Protein AF-A0A7X9C5S0-F1 (afdb_monomer)

Solvent-accessible surface area (backbone atoms only — not comparable to full-atom values): 3322 Å² total; per-residue (Å²): 140,76,92,84,69,85,63,48,77,53,77,58,68,69,59,47,63,74,33,54,75,47,76,50,95,61,68,42,68,50,99,83,77,51,71,52,46,52,72,42,61,76,72,78,51,76,47,69,127

Mean predicted aligned error: 3.77 Å

pLDDT: mean 94.7, std 4.84, range [71.19, 98.19]

Secondary structure (DSSP, 8-state):
-----S-EEE--HHHHHHTEEEE-S--EE-TTS-EE--EEES--EEE--

Sequence (49 aa):
KRPVNQITIAGNFFDTLKNIEEVGNDLKFNMSLVGSPSIKIKNIAVAGE

Structure (mmCIF, N/CA/C/O backbone):
data_AF-A0A7X9C5S0-F1
#
_entry.id   AF-A0A7X9C5S0-F1
#
loop_
_atom_site.group_PDB
_atom_site.id
_atom_site.type_symbol
_atom_site.label_atom_id
_atom_site.label_alt_id
_atom_site.label_comp_id
_atom_site.label_asym_id
_atom_site.label_entity_id
_atom_site.label_seq_id
_atom_site.pdbx_PDB_ins_code
_atom_site.Cartn_x
_atom_site.Cartn_y
_atom_site.Cartn_z
_atom_site.occupancy
_atom_site.B_iso_or_equiv
_atom_site.auth_seq_id
_atom_site.auth_comp_id
_atom_site.auth_asym_id
_atom_site.auth_atom_id
_atom_site.pdbx_PDB_model_num
ATOM 1 N N . LYS A 1 1 ? -20.907 -10.743 0.867 1.00 75.56 1 LYS A N 1
ATOM 2 C CA . LYS A 1 1 ? -19.859 -9.800 0.398 1.00 75.56 1 LYS A CA 1
ATOM 3 C C . LYS A 1 1 ? -20.542 -8.712 -0.414 1.00 75.56 1 LYS A C 1
ATOM 5 O O . LYS A 1 1 ? -21.317 -9.067 -1.291 1.00 75.56 1 LYS A O 1
ATOM 10 N N . ARG A 1 2 ? -20.293 -7.437 -0.105 1.00 92.75 2 ARG A N 1
ATOM 11 C CA . ARG A 1 2 ? -20.769 -6.285 -0.888 1.00 92.75 2 ARG A CA 1
ATOM 12 C C . ARG A 1 2 ? -19.561 -5.461 -1.350 1.00 92.75 2 ARG A C 1
ATOM 14 O O . ARG A 1 2 ? -18.553 -5.494 -0.643 1.00 92.75 2 ARG A O 1
ATOM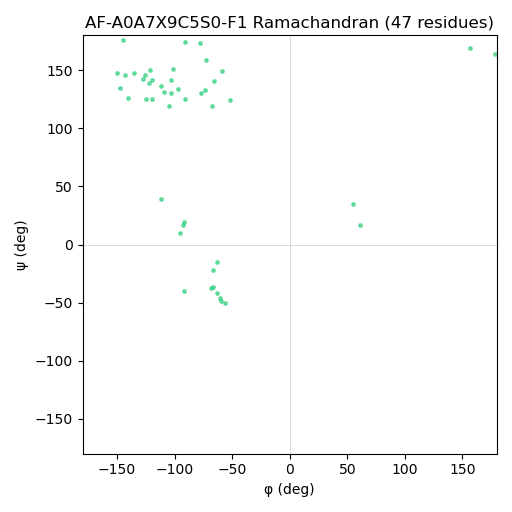 21 N N . PRO A 1 3 ? -19.623 -4.777 -2.502 1.00 94.25 3 PRO A N 1
ATOM 22 C CA . PRO A 1 3 ? -18.589 -3.819 -2.883 1.00 94.25 3 PRO A CA 1
ATOM 23 C C . PRO A 1 3 ? -18.464 -2.708 -1.827 1.00 94.25 3 PRO A C 1
ATOM 25 O O . PRO A 1 3 ? -19.445 -2.365 -1.162 1.00 94.25 3 PRO A O 1
ATOM 28 N N . VAL A 1 4 ? -17.252 -2.174 -1.676 1.00 93.25 4 VAL A N 1
ATOM 29 C CA . VAL A 1 4 ? -16.916 -1.076 -0.756 1.00 93.25 4 VAL A CA 1
ATOM 30 C C . VAL A 1 4 ? -16.314 0.060 -1.576 1.00 93.25 4 VAL A C 1
ATOM 32 O O . VAL A 1 4 ? -15.547 -0.184 -2.507 1.00 93.25 4 VAL A O 1
ATOM 35 N N . ASN A 1 5 ? -16.685 1.292 -1.255 1.00 94.25 5 ASN A N 1
ATOM 36 C CA . ASN A 1 5 ? -16.205 2.517 -1.886 1.00 94.25 5 ASN A CA 1
ATOM 37 C C . ASN A 1 5 ? -16.105 3.633 -0.830 1.00 94.25 5 ASN A C 1
ATOM 39 O O . ASN A 1 5 ? -16.460 3.414 0.321 1.00 94.25 5 ASN A O 1
ATOM 43 N N . GLN A 1 6 ? -15.604 4.812 -1.219 1.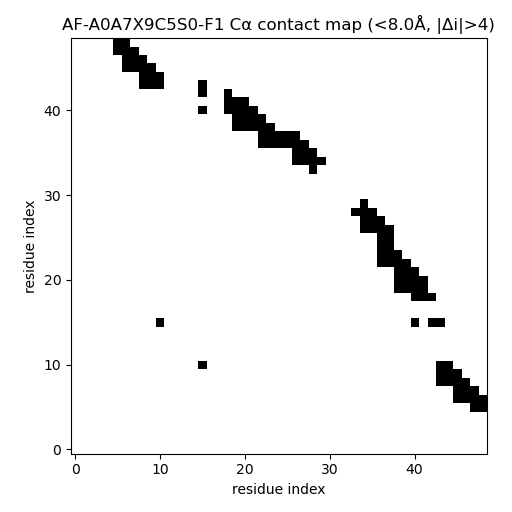00 94.31 6 GLN A N 1
A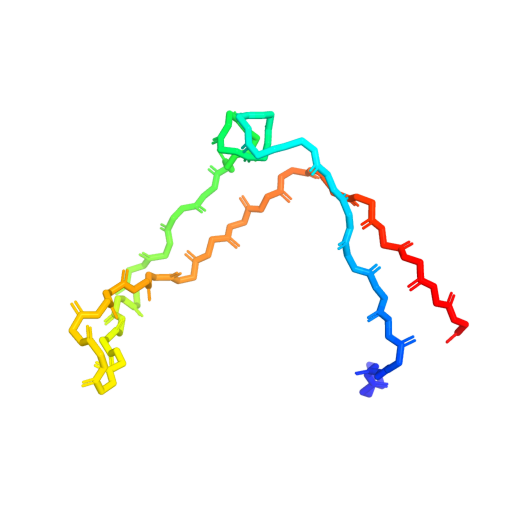TOM 44 C CA . GLN A 1 6 ? -15.520 6.006 -0.354 1.00 94.31 6 GLN A CA 1
ATOM 45 C C . GLN A 1 6 ? -14.769 5.794 0.976 1.00 94.31 6 GLN A C 1
ATOM 47 O O . GLN A 1 6 ? -15.089 6.406 1.990 1.00 94.31 6 GLN A O 1
ATOM 52 N N . ILE A 1 7 ? -13.735 4.951 0.956 1.00 96.06 7 ILE A N 1
ATOM 53 C CA . ILE A 1 7 ? -12.840 4.748 2.097 1.00 96.06 7 ILE A CA 1
ATOM 54 C C . ILE A 1 7 ? -11.529 5.510 1.907 1.00 96.06 7 ILE A C 1
ATOM 56 O O . ILE A 1 7 ? -11.051 5.687 0.786 1.00 96.06 7 ILE A O 1
ATOM 60 N N . THR A 1 8 ? -10.920 5.908 3.018 1.00 95.88 8 THR A N 1
ATOM 61 C CA . THR A 1 8 ? -9.551 6.424 3.087 1.00 95.88 8 THR A CA 1
ATOM 62 C C . THR A 1 8 ? -8.677 5.433 3.837 1.00 95.88 8 THR A C 1
ATOM 64 O O . THR A 1 8 ? -9.066 4.917 4.885 1.00 95.88 8 THR A O 1
ATOM 67 N N . ILE A 1 9 ? -7.480 5.187 3.314 1.00 95.25 9 ILE A N 1
ATOM 68 C CA . ILE A 1 9 ? -6.460 4.364 3.963 1.00 95.25 9 ILE A CA 1
ATOM 69 C C . ILE A 1 9 ? -5.336 5.288 4.427 1.00 95.25 9 ILE A C 1
ATOM 71 O O . ILE A 1 9 ? -4.860 6.113 3.647 1.00 95.25 9 ILE A O 1
ATOM 75 N N . ALA A 1 10 ? -4.908 5.153 5.682 1.00 95.19 10 ALA A N 1
ATOM 76 C CA . ALA A 1 10 ? -3.843 5.967 6.261 1.00 95.19 10 ALA A CA 1
ATOM 77 C C . ALA A 1 10 ? -2.850 5.114 7.064 1.00 95.19 10 ALA A C 1
ATOM 79 O O . ALA A 1 10 ? -3.213 4.119 7.692 1.00 95.19 10 ALA A O 1
ATOM 80 N N . GLY A 1 11 ? -1.581 5.522 7.064 1.00 93.38 11 GLY A N 1
ATOM 81 C CA . GLY A 1 11 ? -0.528 4.849 7.819 1.00 93.38 11 GLY A CA 1
ATOM 82 C C . GLY A 1 11 ? 0.841 5.492 7.627 1.00 93.38 11 GLY A C 1
ATOM 83 O O . GLY A 1 11 ? 1.060 6.264 6.694 1.00 93.38 11 GLY A O 1
ATOM 84 N N . ASN A 1 12 ? 1.777 5.160 8.516 1.00 96.00 12 ASN A N 1
ATOM 85 C CA . ASN A 1 12 ? 3.183 5.484 8.309 1.00 96.00 12 ASN A CA 1
ATOM 86 C C . ASN A 1 12 ? 3.767 4.559 7.230 1.00 96.00 12 ASN A C 1
ATOM 88 O O . ASN A 1 12 ? 3.573 3.341 7.274 1.00 96.00 12 ASN A O 1
ATOM 92 N N . PHE A 1 13 ? 4.498 5.126 6.272 1.00 95.50 13 PHE A N 1
ATOM 93 C CA . PHE A 1 13 ? 5.038 4.372 5.141 1.00 95.50 13 PHE A CA 1
ATOM 94 C C . PHE A 1 13 ? 5.981 3.237 5.573 1.00 95.50 13 PHE A C 1
ATOM 96 O O . PHE A 1 13 ? 5.805 2.094 5.156 1.00 95.50 13 PHE A O 1
ATOM 103 N N . PHE A 1 14 ? 6.941 3.515 6.459 1.00 96.88 14 PHE A N 1
ATOM 104 C CA . PHE A 1 14 ? 7.915 2.514 6.902 1.00 96.88 14 PHE A CA 1
ATOM 105 C C . PHE A 1 14 ? 7.277 1.415 7.745 1.00 96.88 14 PHE A C 1
ATOM 107 O O . PHE A 1 14 ? 7.648 0.248 7.621 1.00 96.88 14 PHE A O 1
ATOM 114 N N . ASP A 1 15 ? 6.310 1.763 8.591 1.00 96.31 15 ASP A N 1
ATOM 115 C CA . ASP A 1 15 ? 5.578 0.766 9.374 1.00 96.31 15 ASP A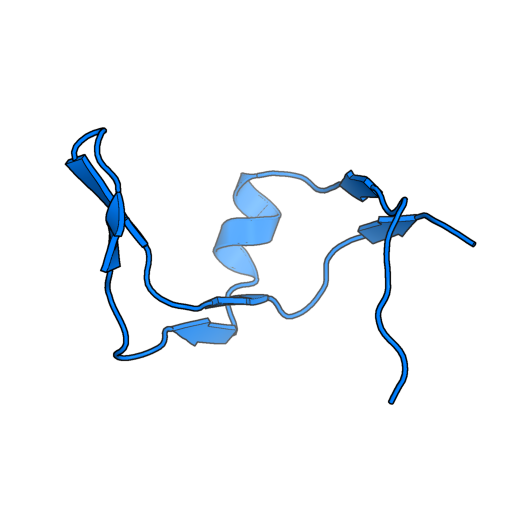 CA 1
ATOM 116 C C . ASP A 1 15 ? 4.722 -0.125 8.480 1.00 96.31 15 ASP A C 1
ATOM 118 O O . ASP A 1 15 ? 4.662 -1.332 8.695 1.00 96.31 15 ASP A O 1
ATOM 122 N N . THR A 1 16 ? 4.134 0.437 7.424 1.00 95.81 16 THR A N 1
ATOM 123 C CA . THR A 1 16 ? 3.379 -0.333 6.431 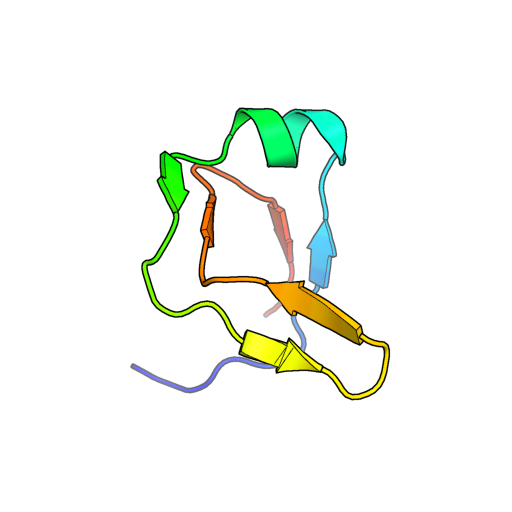1.00 95.81 16 THR A CA 1
ATOM 124 C C . THR A 1 16 ? 4.267 -1.372 5.745 1.00 95.81 16 THR A C 1
ATOM 126 O O . THR A 1 16 ? 3.884 -2.536 5.666 1.00 95.81 16 THR A O 1
ATOM 129 N N . LEU A 1 17 ? 5.479 -0.987 5.325 1.00 96.31 17 LEU A N 1
ATOM 130 C CA . LEU A 1 17 ? 6.442 -1.914 4.717 1.00 96.31 17 LEU A CA 1
ATOM 131 C C . LEU A 1 17 ? 6.889 -3.016 5.687 1.00 96.31 17 LEU A C 1
ATOM 133 O O . LEU A 1 17 ? 6.966 -4.180 5.302 1.00 96.31 17 LEU A O 1
ATOM 137 N N . LYS A 1 18 ? 7.150 -2.669 6.954 1.00 96.38 18 LYS A N 1
ATOM 138 C CA . LYS A 1 18 ? 7.520 -3.642 7.999 1.00 96.38 18 LYS A CA 1
ATOM 139 C C . LYS A 1 18 ? 6.382 -4.608 8.356 1.00 96.38 18 LYS A C 1
ATOM 141 O O . LYS A 1 18 ? 6.652 -5.677 8.890 1.00 96.38 18 LYS A O 1
ATOM 146 N N . ASN A 1 19 ? 5.132 -4.241 8.072 1.00 96.94 19 ASN A N 1
ATOM 147 C CA . ASN A 1 19 ? 3.937 -5.035 8.368 1.00 96.94 19 ASN A CA 1
ATOM 148 C C . ASN A 1 19 ? 3.453 -5.901 7.190 1.00 96.94 19 ASN A C 1
ATOM 150 O O . ASN A 1 19 ? 2.346 -6.441 7.261 1.00 96.94 19 ASN A O 1
ATOM 154 N N . ILE A 1 20 ? 4.230 -6.034 6.110 1.00 97.38 20 ILE A N 1
ATOM 155 C CA . ILE A 1 20 ? 3.913 -6.969 5.021 1.00 97.38 20 ILE A CA 1
ATOM 156 C C . ILE A 1 20 ? 4.053 -8.404 5.549 1.00 97.38 20 ILE A C 1
ATOM 158 O O . ILE A 1 20 ? 5.131 -8.809 5.975 1.00 97.38 20 ILE A O 1
ATOM 162 N N . GLU A 1 21 ? 2.964 -9.171 5.519 1.00 98.12 21 GLU A N 1
ATOM 163 C CA . GLU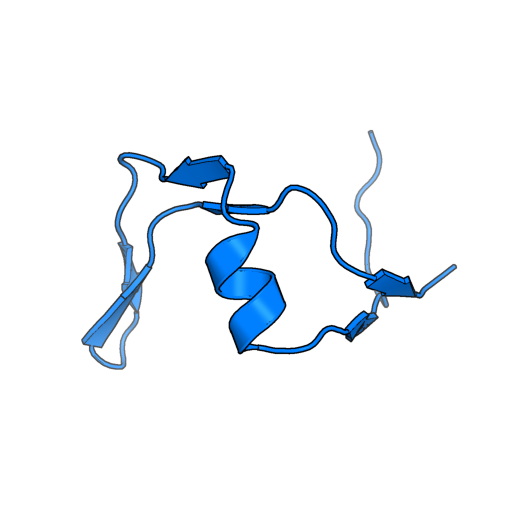 A 1 21 ? 2.943 -10.579 5.939 1.00 98.12 21 GLU A CA 1
ATOM 164 C C . GLU A 1 21 ? 3.217 -11.531 4.776 1.00 98.12 21 GLU A C 1
ATOM 166 O O . GLU A 1 21 ? 3.909 -12.531 4.941 1.00 98.12 21 GLU A O 1
ATOM 171 N N . GLU A 1 22 ? 2.666 -11.231 3.598 1.00 98.19 22 GLU A N 1
ATOM 172 C CA . GLU A 1 22 ? 2.754 -12.094 2.420 1.00 98.19 22 GLU A CA 1
ATOM 173 C C . GLU A 1 22 ? 2.894 -11.252 1.147 1.00 98.19 22 GLU A C 1
ATOM 175 O O . GLU A 1 22 ? 2.312 -10.167 1.024 1.00 98.19 22 GLU A O 1
ATOM 180 N N . VAL A 1 23 ? 3.650 -11.788 0.188 1.00 98.12 23 VAL A N 1
ATOM 181 C CA . VAL A 1 23 ? 3.849 -11.222 -1.150 1.00 98.12 23 VAL A CA 1
ATOM 182 C C . VAL A 1 23 ? 3.355 -12.239 -2.175 1.00 98.12 23 VAL A C 1
ATOM 184 O O . VAL A 1 23 ? 3.773 -13.397 -2.157 1.00 98.12 23 VAL A O 1
ATOM 187 N N . GLY A 1 24 ? 2.452 -11.811 -3.053 1.00 98.12 24 GLY A N 1
ATOM 188 C CA . GLY A 1 24 ? 1.871 -12.640 -4.103 1.00 98.12 24 GLY A CA 1
ATOM 189 C C . GLY A 1 24 ? 2.845 -12.945 -5.243 1.00 98.12 24 GLY A C 1
ATOM 190 O O . GLY A 1 24 ? 3.815 -12.226 -5.483 1.00 98.12 24 GLY A O 1
ATOM 191 N N . ASN A 1 25 ? 2.555 -14.010 -5.989 1.00 97.88 25 ASN A N 1
ATOM 192 C CA . ASN A 1 25 ? 3.283 -14.409 -7.199 1.00 97.88 25 ASN A CA 1
ATOM 193 C C . ASN A 1 25 ? 2.680 -13.810 -8.490 1.00 97.88 25 ASN A C 1
ATOM 195 O O . ASN A 1 25 ? 2.923 -14.313 -9.584 1.00 97.88 25 ASN A O 1
ATOM 199 N N . ASP A 1 26 ? 1.889 -12.744 -8.368 1.00 97.75 26 ASP A N 1
ATOM 200 C CA . ASP A 1 26 ? 1.054 -12.142 -9.411 1.00 97.75 26 ASP A CA 1
ATOM 201 C C . ASP A 1 26 ? 1.544 -10.747 -9.834 1.00 97.75 26 ASP A C 1
ATOM 203 O O . ASP A 1 26 ? 0.748 -9.836 -10.073 1.00 97.75 26 ASP A O 1
ATOM 207 N N . LEU A 1 27 ? 2.867 -10.576 -9.926 1.00 96.88 27 LEU A N 1
ATOM 208 C CA . LEU A 1 27 ? 3.510 -9.320 -10.313 1.00 96.88 27 LEU A CA 1
ATOM 209 C C . LEU A 1 27 ? 2.935 -8.768 -11.628 1.00 96.88 27 LEU A C 1
ATOM 211 O O . LEU A 1 27 ? 2.984 -9.422 -12.671 1.00 96.88 27 LEU A O 1
ATOM 215 N N . LYS A 1 28 ? 2.450 -7.525 -11.585 1.00 96.50 28 LYS A N 1
ATOM 216 C CA . LYS A 1 28 ? 1.982 -6.775 -12.758 1.00 96.50 28 LYS A CA 1
ATOM 217 C C . LYS A 1 28 ? 2.698 -5.439 -12.846 1.00 96.50 28 LYS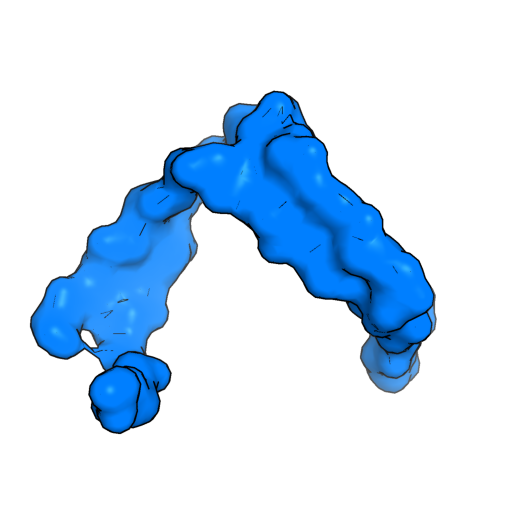 A C 1
ATOM 219 O O . LYS A 1 28 ? 2.978 -4.820 -11.825 1.00 96.50 28 LYS A O 1
ATOM 224 N N . PHE A 1 29 ? 2.944 -4.986 -14.070 1.00 96.25 29 PHE A N 1
ATOM 225 C CA . PHE A 1 29 ? 3.499 -3.665 -14.353 1.00 96.25 29 PHE A CA 1
ATOM 226 C C . PHE A 1 29 ? 2.400 -2.721 -14.832 1.00 96.25 29 PHE A C 1
ATOM 228 O O . PHE A 1 29 ? 1.511 -3.124 -15.584 1.00 96.25 29 PHE A O 1
ATOM 235 N N . ASN A 1 30 ? 2.462 -1.463 -14.402 1.00 92.31 30 ASN A N 1
ATOM 236 C CA . ASN A 1 30 ? 1.630 -0.397 -14.949 1.00 92.31 30 ASN A CA 1
ATOM 237 C C . ASN A 1 30 ? 2.334 0.313 -16.123 1.00 92.31 30 ASN A C 1
ATOM 239 O O . ASN A 1 30 ? 3.504 0.067 -16.417 1.00 92.31 30 ASN A O 1
ATOM 243 N N . MET A 1 31 ? 1.620 1.226 -16.791 1.00 92.06 31 MET A N 1
ATOM 244 C CA . MET A 1 31 ? 2.161 1.997 -17.923 1.00 92.06 31 MET A CA 1
ATOM 245 C C . MET A 1 31 ? 3.338 2.916 -17.546 1.00 92.06 31 MET A C 1
ATOM 247 O O . MET A 1 31 ? 4.069 3.354 -18.427 1.00 92.06 31 MET A O 1
ATOM 251 N N . SER A 1 32 ? 3.554 3.173 -16.254 1.00 93.38 32 SER A N 1
ATOM 252 C CA . SER A 1 32 ? 4.664 3.977 -15.728 1.00 93.38 32 SER A CA 1
ATOM 253 C C . SER A 1 32 ? 5.891 3.135 -15.354 1.00 93.38 32 SER A C 1
ATOM 255 O O . SER A 1 32 ? 6.746 3.609 -14.611 1.00 93.38 32 SER A O 1
ATOM 257 N N . LEU A 1 33 ? 5.973 1.886 -15.833 1.00 92.06 33 LEU A N 1
ATOM 258 C CA . LEU A 1 33 ? 7.060 0.934 -15.560 1.00 92.06 33 LEU A CA 1
ATOM 259 C C . LEU A 1 33 ? 7.229 0.564 -14.074 1.00 92.06 33 LEU A C 1
ATOM 261 O O . LEU A 1 33 ? 8.252 -0.000 -13.688 1.00 92.06 33 LEU A O 1
ATOM 265 N N . VAL A 1 34 ? 6.221 0.823 -13.236 1.00 95.62 34 VAL A N 1
ATOM 266 C CA . VAL A 1 34 ? 6.207 0.379 -11.837 1.00 95.62 34 VAL A CA 1
ATOM 267 C C . VAL A 1 34 ? 5.533 -0.985 -11.759 1.00 95.62 34 VAL A C 1
ATOM 269 O O . VAL A 1 34 ? 4.401 -1.157 -12.218 1.00 95.62 34 VAL A O 1
ATOM 272 N N . GLY A 1 35 ? 6.245 -1.951 -11.179 1.00 95.19 35 GLY A N 1
ATOM 273 C CA . GLY A 1 35 ? 5.750 -3.294 -10.907 1.00 95.19 35 GLY A CA 1
ATOM 274 C C . GLY A 1 35 ? 5.256 -3.428 -9.471 1.00 95.19 35 GLY A C 1
ATOM 275 O O . GLY A 1 35 ? 5.949 -3.021 -8.540 1.00 95.19 35 GLY A O 1
ATOM 276 N N . SER A 1 36 ? 4.085 -4.028 -9.282 1.00 96.12 36 SER A N 1
ATOM 277 C CA . SER A 1 36 ? 3.579 -4.388 -7.957 1.00 96.12 36 SER A CA 1
ATOM 278 C C . SER A 1 36 ? 2.892 -5.756 -7.995 1.00 96.12 36 SER A C 1
ATOM 280 O O . SER A 1 36 ? 1.992 -5.945 -8.822 1.00 96.12 36 SER A O 1
ATOM 282 N N . PRO A 1 37 ? 3.283 -6.711 -7.136 1.00 97.50 37 PRO A N 1
ATOM 283 C CA . PRO A 1 37 ? 2.463 -7.880 -6.846 1.00 97.50 37 PRO A CA 1
ATOM 284 C C . PRO A 1 37 ? 1.341 -7.509 -5.866 1.00 97.50 37 PRO A C 1
ATOM 286 O O . PRO A 1 37 ? 1.325 -6.410 -5.302 1.00 97.50 37 PRO A O 1
ATOM 289 N N . SER A 1 38 ? 0.426 -8.442 -5.615 1.00 97.75 38 SER A N 1
ATOM 290 C CA . SER A 1 38 ? -0.473 -8.332 -4.468 1.00 97.75 38 SER A CA 1
ATOM 291 C C . SER A 1 38 ? 0.321 -8.442 -3.159 1.00 97.75 38 SER A C 1
ATOM 293 O O . SER A 1 38 ? 1.245 -9.249 -3.048 1.00 97.75 38 SER A O 1
ATOM 295 N N . ILE A 1 39 ? -0.042 -7.646 -2.150 1.00 97.00 39 ILE A N 1
ATOM 296 C CA . ILE A 1 39 ? 0.571 -7.681 -0.814 1.00 97.00 39 ILE A CA 1
ATOM 297 C C . ILE A 1 39 ? -0.501 -7.819 0.262 1.00 97.00 39 ILE A C 1
ATOM 299 O O . ILE A 1 39 ? -1.573 -7.219 0.170 1.00 97.00 39 ILE A O 1
ATOM 303 N N . LYS A 1 40 ? -0.194 -8.587 1.306 1.00 97.25 40 LYS A N 1
ATOM 304 C CA . LYS A 1 40 ? -1.013 -8.675 2.517 1.00 97.25 40 LYS A CA 1
ATOM 305 C C . LYS A 1 40 ? -0.332 -7.890 3.625 1.00 97.25 40 LYS A C 1
ATOM 307 O O . LYS A 1 40 ? 0.790 -8.208 4.010 1.00 97.25 40 LYS A O 1
ATOM 312 N N . ILE A 1 41 ? -1.009 -6.866 4.129 1.00 96.94 41 ILE A N 1
ATOM 313 C CA . ILE A 1 41 ? -0.521 -6.037 5.233 1.00 96.94 41 ILE A CA 1
ATOM 314 C C . ILE A 1 41 ? -1.266 -6.454 6.497 1.00 96.94 41 ILE A C 1
ATOM 316 O O . ILE A 1 41 ? -2.495 -6.511 6.490 1.00 96.94 41 ILE A O 1
ATOM 320 N N . LYS A 1 42 ? -0.523 -6.706 7.578 1.00 96.75 42 LYS A N 1
ATOM 321 C CA . LYS A 1 42 ? -1.073 -7.158 8.860 1.00 96.75 42 LYS A CA 1
ATOM 322 C C . LYS A 1 42 ? -2.136 -6.212 9.414 1.00 96.75 42 LYS A C 1
ATOM 324 O O . LYS A 1 42 ? -3.212 -6.648 9.800 1.00 96.75 42 LYS A O 1
ATOM 329 N N . ASN A 1 43 ? -1.812 -4.919 9.475 1.00 93.00 43 ASN A N 1
ATOM 330 C CA . ASN A 1 43 ? -2.679 -3.870 10.009 1.00 93.00 43 ASN A CA 1
ATOM 331 C C . ASN A 1 43 ? -2.447 -2.554 9.257 1.00 93.00 43 ASN A C 1
ATOM 333 O O . ASN A 1 43 ? -1.301 -2.144 9.068 1.00 93.00 43 ASN A O 1
ATOM 337 N N . ILE A 1 44 ? -3.530 -1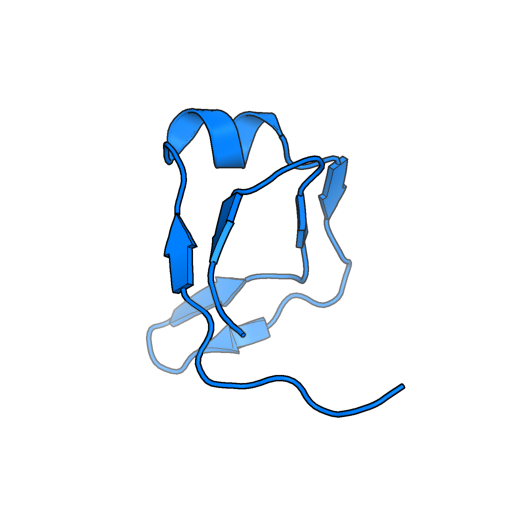.871 8.889 1.00 95.62 44 ILE A N 1
ATOM 338 C CA . ILE A 1 44 ? -3.520 -0.511 8.338 1.00 95.62 44 ILE A CA 1
ATOM 339 C C . ILE A 1 44 ? -4.822 0.196 8.729 1.00 95.62 44 ILE A C 1
ATOM 341 O O . ILE A 1 44 ? -5.854 -0.461 8.877 1.00 95.62 44 ILE A O 1
ATOM 345 N N . ALA A 1 45 ? -4.790 1.514 8.936 1.00 96.06 45 ALA A N 1
ATOM 346 C CA . ALA A 1 45 ? -5.993 2.244 9.313 1.00 96.06 45 ALA A CA 1
ATOM 347 C C . ALA A 1 45 ? -6.891 2.450 8.087 1.00 96.06 45 ALA A C 1
ATOM 349 O O . ALA A 1 45 ? -6.431 2.915 7.041 1.00 96.06 45 ALA A O 1
ATOM 350 N N . VAL A 1 46 ? -8.174 2.125 8.238 1.00 95.38 46 VAL A N 1
ATOM 351 C CA . VAL A 1 46 ? -9.209 2.309 7.216 1.00 95.38 46 VAL A CA 1
ATOM 352 C C . VAL A 1 46 ? -10.332 3.137 7.826 1.00 95.38 46 VAL A C 1
ATOM 354 O O . VAL A 1 46 ? -10.868 2.773 8.870 1.00 95.38 46 VAL A O 1
ATOM 357 N N . ALA A 1 47 ? -10.675 4.247 7.182 1.00 95.62 47 ALA A N 1
ATOM 358 C CA . ALA A 1 47 ? -11.775 5.121 7.569 1.00 95.62 47 ALA A CA 1
ATOM 359 C C . ALA A 1 47 ? -12.807 5.198 6.438 1.00 95.62 47 ALA A C 1
ATOM 361 O O . ALA A 1 47 ? -12.438 5.240 5.266 1.00 95.62 47 ALA A O 1
ATOM 362 N N . GLY A 1 48 ? -14.087 5.224 6.789 1.00 88.19 48 GLY A N 1
ATOM 363 C CA . GLY A 1 48 ? -15.223 5.247 5.867 1.00 88.19 48 GLY A CA 1
ATOM 364 C C . GLY A 1 48 ? -16.475 4.703 6.556 1.00 88.19 48 GLY A C 1
ATOM 365 O O . GLY A 1 48 ? -16.373 4.170 7.663 1.00 88.19 48 GLY A O 1
ATOM 366 N N . GLU A 1 49 ? -17.632 4.862 5.918 1.00 71.19 49 GLU A N 1
ATOM 367 C CA . GLU A 1 49 ? -18.947 4.401 6.402 1.00 71.19 49 GLU A CA 1
ATOM 368 C C . GLU A 1 49 ? -19.411 3.115 5.690 1.00 71.19 49 GLU A C 1
ATOM 370 O O . GLU A 1 49 ? -19.206 2.989 4.458 1.00 71.19 49 GLU A O 1
#

Foldseek 3Di:
DDDDDDKDWDDDPVVQVVQWPDFDPAWDADPVRDIGTDTDGNDT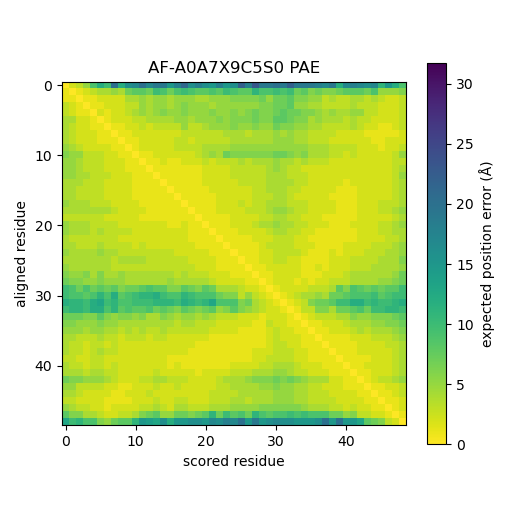DMDDD

Radius of gyration: 13.12 Å; Cα contacts (8 Å, |Δi|>4): 58; chains: 1; bounding box: 29×21×28 Å